Protein AF-A0A382I2D1-F1 (afdb_monomer_lite)

pLDDT: mean 70.62, std 14.04, range [32.88, 88.25]

Foldseek 3Di:
DLLLQAPQKAFPADADDDDADAEDPVLADVCLVVVCVVVCLVGTPVRPDDDDRVVSSVVLRVSRNNHHVVVSVQVNCSNNSNNPDVPDDPVVCCVVPVPRYDPDDDDDDDDDDDDDD

InterPro domains:
  IPR045491 Protein of unknown function DUF6433 [PF20025] (2-84)

Structure (mmCIF, N/CA/C/O backbone):
data_AF-A0A382I2D1-F1
#
_entry.id   AF-A0A382I2D1-F1
#
loop_
_atom_site.group_PDB
_atom_site.id
_atom_site.type_symbol
_atom_site.label_atom_id
_atom_site.label_alt_id
_atom_site.label_comp_id
_atom_site.label_asym_id
_atom_site.label_entity_id
_atom_site.label_seq_id
_atom_site.pdbx_PDB_ins_code
_atom_site.Cartn_x
_atom_site.Cartn_y
_atom_site.Cartn_z
_atom_site.occupancy
_atom_site.B_iso_or_equiv
_atom_site.auth_seq_id
_atom_site.auth_comp_id
_atom_site.auth_asym_id
_atom_site.auth_atom_id
_atom_site.pdbx_PDB_model_num
ATOM 1 N N . MET A 1 1 ? 0.197 4.266 8.891 1.00 53.88 1 MET A N 1
ATOM 2 C CA . MET A 1 1 ? -0.529 3.810 10.101 1.00 53.88 1 MET A CA 1
ATOM 3 C C . MET A 1 1 ? -2.036 3.792 9.884 1.00 53.88 1 MET A C 1
ATOM 5 O O . MET A 1 1 ? -2.626 2.744 10.092 1.00 53.88 1 MET A O 1
ATOM 9 N N . GLN A 1 2 ? -2.646 4.879 9.399 1.00 60.62 2 GLN A N 1
ATOM 10 C CA . GLN A 1 2 ? -4.093 4.932 9.136 1.00 60.62 2 GLN A CA 1
ATOM 11 C C . GLN A 1 2 ? -4.578 3.813 8.191 1.00 60.62 2 GLN A C 1
ATOM 13 O O . GLN A 1 2 ? -5.495 3.088 8.541 1.00 60.62 2 GLN A O 1
ATOM 18 N N . LEU A 1 3 ? -3.878 3.558 7.078 1.00 63.88 3 LEU A N 1
ATOM 19 C CA . LEU A 1 3 ? -4.240 2.502 6.111 1.00 63.88 3 LEU A CA 1
ATOM 20 C C . LEU A 1 3 ? -4.199 1.060 6.645 1.00 63.88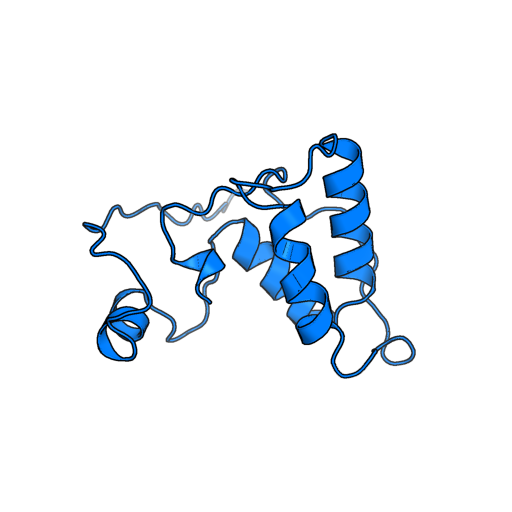 3 LEU A C 1
ATOM 22 O O . LEU A 1 3 ? -4.702 0.153 5.993 1.00 63.88 3 LEU A O 1
ATOM 26 N N . ASN A 1 4 ? -3.570 0.833 7.798 1.00 62.50 4 ASN A N 1
ATOM 27 C CA . ASN A 1 4 ? -3.486 -0.495 8.396 1.00 62.50 4 ASN A CA 1
ATOM 28 C C . ASN A 1 4 ? -4.650 -0.756 9.365 1.00 62.50 4 ASN A C 1
ATOM 30 O O . ASN A 1 4 ? -5.252 -1.822 9.320 1.00 62.50 4 ASN A O 1
ATOM 34 N N . PHE A 1 5 ? -4.983 0.235 10.199 1.00 58.47 5 PHE A N 1
ATOM 35 C CA . PHE A 1 5 ? -5.977 0.106 11.271 1.00 58.47 5 PHE A CA 1
ATOM 36 C C . PHE A 1 5 ? -7.370 0.631 10.911 1.00 58.47 5 PHE A C 1
ATOM 38 O O . PHE A 1 5 ? -8.307 0.431 11.680 1.00 58.47 5 PHE A O 1
ATOM 45 N N . HIS A 1 6 ? -7.524 1.324 9.782 1.00 64.56 6 HIS A N 1
ATOM 46 C CA . HIS A 1 6 ? -8.816 1.859 9.381 1.00 64.56 6 HIS A CA 1
ATOM 47 C C . HIS A 1 6 ? -9.680 0.753 8.742 1.00 64.56 6 HIS A C 1
ATOM 49 O O . HIS A 1 6 ? -9.293 0.212 7.704 1.00 64.56 6 HIS A O 1
ATOM 55 N N . PRO A 1 7 ? -10.852 0.417 9.316 1.00 64.12 7 PRO A N 1
ATOM 56 C CA . PRO A 1 7 ? -11.666 -0.732 8.897 1.00 64.12 7 PRO A CA 1
ATOM 57 C C . PRO A 1 7 ? -12.283 -0.574 7.501 1.00 64.12 7 PRO A C 1
ATOM 59 O O . PRO A 1 7 ? -12.671 -1.557 6.877 1.00 64.12 7 PRO A O 1
ATOM 62 N N . GLU A 1 8 ? -12.377 0.658 7.001 1.00 65.62 8 GLU A N 1
ATOM 63 C CA . GLU A 1 8 ? -12.914 0.936 5.663 1.00 65.62 8 GLU A CA 1
ATOM 64 C C . GLU A 1 8 ? -11.881 0.745 4.542 1.00 65.62 8 GLU A C 1
ATOM 66 O O . GLU A 1 8 ? -12.251 0.733 3.371 1.00 65.62 8 GLU A O 1
ATOM 71 N N . VAL A 1 9 ? -10.594 0.577 4.872 1.00 70.69 9 VAL A N 1
ATOM 72 C CA . VAL A 1 9 ? -9.541 0.422 3.863 1.00 70.69 9 VAL A CA 1
ATOM 73 C C . VAL A 1 9 ? -9.553 -1.007 3.344 1.00 70.69 9 VAL A C 1
ATOM 75 O O . VAL A 1 9 ? -9.116 -1.935 4.020 1.00 70.69 9 VAL A O 1
ATOM 78 N N . LYS A 1 10 ? -10.026 -1.178 2.109 1.00 76.38 10 LYS A N 1
ATOM 79 C CA . LYS A 1 10 ? -9.931 -2.452 1.393 1.00 76.38 10 LYS A CA 1
ATOM 80 C C . LYS A 1 10 ? -8.792 -2.387 0.395 1.00 76.38 10 LYS A C 1
ATOM 82 O O . LYS A 1 10 ? -8.770 -1.524 -0.482 1.00 76.38 10 LYS A O 1
ATOM 87 N N . TRP A 1 11 ? -7.856 -3.317 0.514 1.00 80.94 11 TRP A N 1
ATOM 88 C CA . TRP A 1 11 ? -6.791 -3.484 -0.462 1.00 80.94 11 TRP A CA 1
ATOM 89 C C . TRP A 1 11 ? -7.314 -4.256 -1.671 1.00 80.94 11 TRP A C 1
ATOM 91 O O . TRP A 1 11 ? -7.942 -5.302 -1.539 1.00 80.94 11 TRP A O 1
ATOM 101 N N . LEU A 1 12 ? -7.049 -3.725 -2.861 1.00 83.06 12 LEU A N 1
ATOM 102 C CA . LEU A 1 12 ? -7.428 -4.324 -4.142 1.00 83.06 12 LEU A CA 1
ATOM 103 C C . LEU A 1 12 ? -6.347 -5.277 -4.678 1.00 83.06 12 LEU A C 1
ATOM 105 O O . LEU A 1 12 ? -6.510 -5.863 -5.741 1.00 83.06 12 LEU A O 1
ATOM 109 N N . LEU A 1 13 ? -5.235 -5.420 -3.956 1.00 84.56 13 LEU A N 1
ATOM 110 C CA . LEU A 1 13 ? -4.138 -6.321 -4.293 1.00 84.56 13 LEU A CA 1
ATOM 111 C C . LEU A 1 13 ? -4.399 -7.732 -3.745 1.00 84.56 13 LEU A C 1
ATOM 113 O O . LEU A 1 13 ? -5.006 -7.866 -2.681 1.00 84.56 13 LEU A O 1
ATOM 117 N N . PRO A 1 14 ? -3.900 -8.787 -4.413 1.00 82.81 14 PRO A N 1
ATOM 118 C CA . PRO A 1 14 ? -3.988 -10.140 -3.882 1.00 82.81 14 PRO A CA 1
ATOM 119 C C . PRO A 1 14 ? -3.198 -10.280 -2.562 1.00 82.81 14 PRO A C 1
ATOM 121 O O . PRO A 1 14 ? -2.154 -9.627 -2.389 1.00 82.81 14 PRO A O 1
ATOM 124 N N . PRO A 1 15 ? -3.665 -11.137 -1.634 1.00 77.56 15 PRO A N 1
ATOM 125 C CA . PRO A 1 15 ? -2.952 -11.422 -0.392 1.00 77.56 15 PRO A CA 1
ATOM 126 C C . PRO A 1 15 ? -1.636 -12.170 -0.660 1.00 77.56 15 PRO A C 1
ATOM 128 O O . PRO A 1 15 ? -1.524 -12.920 -1.631 1.00 77.56 15 PRO A O 1
ATOM 131 N N . GLY A 1 16 ? -0.645 -11.989 0.221 1.00 79.62 16 GLY A N 1
ATOM 132 C CA . GLY A 1 16 ? 0.632 -12.717 0.184 1.00 79.62 16 GLY A CA 1
ATOM 133 C C . GLY A 1 16 ? 1.791 -11.961 -0.471 1.00 79.62 16 GLY A C 1
ATOM 134 O O . GLY A 1 16 ? 1.622 -10.896 -1.054 1.00 79.62 16 GLY A O 1
ATOM 135 N N . THR A 1 17 ? 3.010 -12.482 -0.365 1.00 78.62 17 THR A N 1
ATOM 136 C CA . THR A 1 17 ? 4.208 -11.758 -0.819 1.00 78.62 17 THR A CA 1
ATOM 137 C C . THR A 1 17 ? 4.385 -11.874 -2.336 1.00 78.62 17 THR A C 1
ATOM 139 O O . THR A 1 17 ? 4.625 -12.981 -2.823 1.00 78.62 17 THR A O 1
ATOM 142 N N . PRO A 1 18 ? 4.294 -10.775 -3.107 1.00 83.12 18 PRO A N 1
ATOM 143 C CA . PRO A 1 18 ? 4.590 -10.830 -4.534 1.00 83.12 18 PRO A CA 1
ATOM 144 C C . PRO A 1 18 ? 6.088 -11.108 -4.756 1.00 83.12 18 PRO A C 1
ATOM 146 O O . PRO A 1 18 ? 6.905 -10.744 -3.908 1.00 83.12 18 PRO A O 1
ATOM 149 N N . PRO A 1 19 ? 6.484 -11.716 -5.886 1.00 84.19 19 PRO A N 1
ATOM 150 C CA . PRO A 1 19 ? 7.895 -11.855 -6.226 1.00 84.19 19 PRO A CA 1
ATOM 151 C C . PRO A 1 19 ? 8.472 -10.472 -6.568 1.00 84.19 19 PRO A C 1
ATOM 153 O O . PRO A 1 19 ? 8.096 -9.881 -7.577 1.00 84.19 19 PRO A O 1
ATOM 156 N N . TYR A 1 20 ? 9.362 -9.949 -5.722 1.00 84.75 20 TYR A N 1
ATOM 157 C CA . TYR A 1 20 ? 10.054 -8.673 -5.935 1.00 84.75 20 TYR A CA 1
ATOM 158 C C . TYR A 1 20 ? 11.555 -8.818 -5.673 1.00 84.75 20 TYR A C 1
ATOM 160 O O . TYR A 1 20 ? 11.977 -9.666 -4.883 1.00 84.75 20 TYR A O 1
ATOM 168 N N . THR A 1 21 ? 12.356 -7.975 -6.321 1.00 84.25 21 THR A N 1
ATOM 169 C CA . THR A 1 21 ? 13.797 -7.886 -6.070 1.00 84.25 21 THR A CA 1
ATOM 170 C C . THR A 1 21 ? 14.064 -6.806 -5.016 1.00 84.25 21 THR A C 1
ATOM 172 O O . THR A 1 21 ? 13.819 -5.632 -5.286 1.00 84.25 21 THR A O 1
ATOM 175 N N . PRO A 1 22 ? 14.539 -7.141 -3.804 1.00 81.44 22 PRO A N 1
ATOM 176 C CA . PRO A 1 22 ? 14.820 -6.124 -2.792 1.00 81.44 22 PRO A CA 1
ATOM 177 C C . PRO A 1 22 ? 15.936 -5.172 -3.251 1.00 81.44 22 PRO A C 1
ATOM 179 O O . PRO A 1 22 ? 16.931 -5.614 -3.831 1.00 81.44 22 PRO A O 1
ATOM 182 N N . SER A 1 23 ? 15.784 -3.873 -2.971 1.00 74.62 23 SER A N 1
ATOM 183 C CA . SER A 1 23 ? 16.786 -2.858 -3.318 1.00 74.62 23 SER A CA 1
ATOM 184 C C . SER A 1 23 ? 18.109 -3.100 -2.580 1.00 74.62 23 SER A C 1
ATOM 186 O O . SER A 1 23 ? 18.123 -3.474 -1.406 1.00 74.62 23 SER A O 1
ATOM 188 N N . THR A 1 24 ? 19.233 -2.864 -3.261 1.00 72.62 24 THR A N 1
ATOM 189 C CA . THR A 1 24 ? 20.585 -2.914 -2.673 1.00 72.62 24 THR A CA 1
ATOM 190 C C . THR A 1 24 ? 21.009 -1.523 -2.192 1.00 72.62 24 THR A C 1
ATOM 192 O O . THR A 1 24 ? 20.500 -0.521 -2.684 1.00 72.62 24 THR A O 1
ATOM 195 N N . GLU A 1 25 ? 21.961 -1.440 -1.255 1.00 60.75 25 GLU A N 1
ATOM 196 C CA . GLU A 1 25 ? 22.422 -0.194 -0.606 1.00 60.75 25 GLU A CA 1
ATOM 197 C C . GLU A 1 25 ? 22.832 0.947 -1.563 1.00 60.75 25 GLU A C 1
ATOM 199 O O . GLU A 1 25 ? 22.833 2.109 -1.165 1.00 60.75 25 GLU A O 1
ATOM 204 N N . GLY A 1 26 ? 23.130 0.648 -2.833 1.00 60.72 26 GLY A N 1
ATOM 205 C CA . GLY A 1 26 ? 23.423 1.647 -3.870 1.00 60.72 26 GLY A CA 1
ATOM 206 C C . GLY A 1 26 ? 22.202 2.245 -4.585 1.00 60.72 26 GLY A C 1
ATOM 207 O O . GLY A 1 26 ? 22.320 3.321 -5.165 1.00 60.72 26 GLY A O 1
ATOM 208 N N . ASP A 1 27 ? 21.043 1.585 -4.520 1.00 59.31 27 ASP A N 1
ATOM 209 C CA . ASP A 1 27 ? 19.790 1.999 -5.175 1.00 59.31 27 ASP A CA 1
ATOM 210 C C . ASP A 1 27 ? 18.815 2.681 -4.196 1.00 59.31 27 ASP A C 1
ATOM 212 O O . ASP A 1 27 ? 17.733 3.139 -4.578 1.00 59.31 27 ASP A O 1
ATOM 216 N N . MET A 1 28 ? 19.199 2.760 -2.916 1.00 57.75 28 MET A N 1
ATOM 217 C CA . MET A 1 28 ? 18.402 3.354 -1.847 1.00 57.75 28 MET A CA 1
ATOM 218 C C . MET A 1 28 ? 18.200 4.845 -2.104 1.00 57.75 28 MET A C 1
ATOM 220 O O . MET A 1 28 ? 19.105 5.670 -1.956 1.00 57.75 28 MET A O 1
ATOM 224 N N . THR A 1 29 ? 16.976 5.216 -2.466 1.00 59.81 29 THR A N 1
ATOM 225 C CA . THR A 1 29 ? 16.606 6.625 -2.557 1.00 59.81 29 THR A CA 1
ATOM 226 C C . THR A 1 29 ? 16.099 7.064 -1.189 1.00 59.81 29 THR A C 1
ATOM 228 O O . THR A 1 29 ? 14.952 6.799 -0.830 1.00 59.81 29 THR A O 1
ATOM 231 N N . SER A 1 30 ? 16.953 7.735 -0.413 1.00 55.56 30 SER A N 1
ATOM 232 C CA . SER A 1 30 ? 16.547 8.398 0.832 1.00 55.56 30 SER A CA 1
ATOM 233 C C . SER A 1 30 ? 15.282 9.238 0.575 1.00 55.56 30 SER A C 1
ATOM 235 O O . SER A 1 30 ? 15.276 10.087 -0.317 1.00 55.56 30 SER A O 1
ATOM 237 N N . ASN A 1 31 ? 14.204 8.958 1.318 1.00 60.47 31 ASN A N 1
ATOM 238 C CA . ASN A 1 31 ? 12.836 9.501 1.190 1.00 60.47 31 ASN A CA 1
ATOM 239 C C . ASN A 1 31 ? 11.884 8.831 0.179 1.00 60.47 31 ASN A C 1
ATOM 241 O O . ASN A 1 31 ? 10.784 9.354 -0.019 1.00 60.47 31 ASN A O 1
ATOM 245 N N . SER A 1 32 ? 12.226 7.678 -0.409 1.00 65.75 32 SER A N 1
ATOM 246 C CA . SER A 1 32 ? 11.342 6.939 -1.332 1.00 65.75 32 SER A CA 1
ATOM 247 C C . SER A 1 32 ? 9.940 6.730 -0.736 1.00 65.75 32 SER A C 1
ATOM 249 O O . SER A 1 32 ? 8.943 7.148 -1.326 1.00 65.75 32 SER A O 1
ATOM 251 N N . LEU A 1 33 ? 9.853 6.247 0.511 1.00 71.31 33 LEU A N 1
ATOM 252 C CA . LEU A 1 33 ? 8.573 5.953 1.158 1.00 71.31 33 LEU A CA 1
ATOM 253 C C . LEU A 1 33 ? 7.619 7.157 1.201 1.00 71.31 33 LEU A C 1
ATOM 255 O O . LEU A 1 33 ? 6.447 7.011 0.871 1.00 71.31 33 LEU A O 1
ATOM 259 N N . HIS A 1 34 ? 8.102 8.361 1.527 1.00 73.19 34 HIS A N 1
ATOM 260 C CA . HIS A 1 34 ? 7.253 9.557 1.624 1.00 73.19 34 HIS A CA 1
ATOM 261 C C . HIS A 1 34 ? 6.554 9.903 0.298 1.00 73.19 34 HIS A C 1
ATOM 263 O O . HIS A 1 34 ? 5.389 10.307 0.291 1.00 73.19 34 HIS A O 1
ATOM 269 N N . TYR A 1 35 ? 7.246 9.725 -0.830 1.00 73.81 35 TYR A N 1
ATOM 270 C CA . TYR A 1 35 ? 6.668 9.953 -2.156 1.00 73.81 35 TYR A CA 1
ATOM 271 C C . TYR A 1 35 ? 5.718 8.836 -2.571 1.00 73.81 35 TYR A C 1
ATOM 273 O O . TYR A 1 35 ? 4.719 9.084 -3.249 1.00 73.81 35 TYR A O 1
ATOM 281 N N . GLU A 1 36 ? 6.016 7.616 -2.144 1.00 75.69 36 GLU A N 1
ATOM 282 C CA . GLU A 1 36 ? 5.253 6.434 -2.500 1.00 75.69 36 GLU A CA 1
ATOM 283 C C . GLU A 1 36 ? 3.954 6.285 -1.695 1.00 75.69 36 GLU A C 1
ATOM 285 O O . GLU A 1 36 ? 2.991 5.725 -2.218 1.00 75.69 36 GLU A O 1
ATOM 290 N N . VAL A 1 37 ? 3.846 6.882 -0.496 1.00 75.00 37 VAL A N 1
ATOM 291 C CA . VAL A 1 37 ? 2.580 6.922 0.270 1.00 75.00 37 VAL A CA 1
ATOM 292 C C . VAL A 1 37 ? 1.438 7.525 -0.556 1.00 75.00 37 VAL A C 1
ATOM 294 O O . VAL A 1 37 ? 0.320 7.024 -0.506 1.00 75.00 37 VAL A O 1
ATOM 297 N N . LYS A 1 38 ? 1.707 8.545 -1.383 1.00 76.56 38 LYS A N 1
ATOM 298 C CA . LYS A 1 38 ? 0.689 9.153 -2.266 1.00 76.56 38 LYS A CA 1
ATOM 299 C C . LYS A 1 38 ? 0.197 8.210 -3.362 1.00 76.56 38 LYS A C 1
ATOM 301 O O . LYS A 1 38 ? -0.836 8.459 -3.968 1.00 76.56 38 LYS A O 1
ATOM 306 N N . LYS A 1 39 ? 0.956 7.155 -3.663 1.00 77.81 39 LYS A N 1
ATOM 307 C CA . LYS A 1 39 ? 0.578 6.138 -4.646 1.00 77.81 39 LYS A CA 1
ATOM 308 C C . LYS A 1 39 ? -0.200 4.985 -4.010 1.00 77.81 39 LYS A C 1
ATOM 310 O O . LYS A 1 39 ? -0.629 4.088 -4.728 1.00 77.81 39 LYS A O 1
ATOM 315 N N . LEU A 1 40 ? -0.416 4.994 -2.695 1.00 79.62 40 LEU A N 1
ATOM 316 C CA . LEU A 1 40 ? -1.225 3.963 -2.047 1.00 79.62 40 LEU A CA 1
ATOM 317 C C . LEU A 1 40 ? -2.697 4.028 -2.474 1.00 79.62 40 LEU A C 1
ATOM 319 O O . LEU A 1 40 ? -3.324 2.979 -2.590 1.00 79.62 40 LEU A O 1
ATOM 323 N N . ASP A 1 41 ? -3.185 5.207 -2.869 1.00 81.62 41 ASP A N 1
ATOM 324 C CA . ASP A 1 41 ? -4.539 5.417 -3.405 1.00 81.62 41 ASP A CA 1
ATOM 325 C C . ASP A 1 41 ? -4.823 4.604 -4.688 1.00 81.62 41 ASP A C 1
ATOM 327 O O . ASP A 1 41 ? -5.978 4.358 -5.041 1.00 81.62 41 ASP A O 1
ATOM 331 N N . TYR A 1 42 ? -3.787 4.139 -5.402 1.00 81.94 42 TYR A N 1
ATOM 332 C CA . TYR A 1 42 ? -3.943 3.231 -6.548 1.00 81.94 42 TYR A CA 1
ATOM 333 C C . TYR A 1 42 ? -4.288 1.790 -6.130 1.00 81.94 42 TYR A C 1
ATOM 335 O O . TYR A 1 42 ? -4.768 1.002 -6.952 1.00 81.94 42 TYR A O 1
ATOM 343 N N . TYR A 1 43 ? -4.030 1.421 -4.874 1.00 84.31 43 TYR A N 1
ATOM 344 C CA . TYR A 1 43 ? -4.148 0.052 -4.364 1.00 84.31 43 TYR A CA 1
ATOM 345 C C . TYR A 1 43 ? -5.288 -0.129 -3.356 1.00 84.31 43 TYR A C 1
ATOM 347 O O . TYR A 1 43 ? -5.625 -1.270 -3.044 1.00 84.31 43 TYR A O 1
ATOM 355 N N . THR A 1 44 ? -5.890 0.957 -2.872 1.00 82.06 44 THR A N 1
ATOM 356 C CA . THR A 1 44 ? -6.966 0.947 -1.870 1.00 82.06 44 THR A CA 1
ATOM 357 C C . THR A 1 44 ? -8.312 1.364 -2.468 1.00 82.06 44 THR A C 1
ATOM 359 O O . THR A 1 44 ? -8.355 2.156 -3.406 1.00 82.06 44 THR A O 1
ATOM 362 N N . ASP A 1 45 ? -9.413 0.835 -1.936 1.00 79.19 45 ASP A N 1
ATOM 363 C CA . ASP A 1 45 ? -10.796 1.219 -2.263 1.00 79.19 45 ASP A CA 1
ATOM 364 C C . ASP A 1 45 ? -11.313 2.265 -1.249 1.00 79.19 45 ASP A C 1
ATOM 366 O O . ASP A 1 45 ? -11.143 2.040 -0.047 1.00 79.19 45 ASP A O 1
ATOM 370 N N . PRO A 1 46 ? -11.933 3.388 -1.674 1.00 72.00 46 PRO A N 1
ATOM 371 C CA . PRO A 1 46 ? -12.183 3.816 -3.052 1.00 72.00 46 PRO A CA 1
ATOM 372 C C . PRO A 1 46 ? -10.927 4.324 -3.757 1.00 72.00 46 PRO A C 1
ATOM 374 O O . PRO A 1 46 ? -10.284 5.272 -3.308 1.00 72.00 46 PRO A O 1
ATOM 377 N N . SER A 1 47 ? -10.615 3.733 -4.913 1.00 76.19 47 SER A N 1
ATOM 378 C CA . SER A 1 47 ? -9.541 4.242 -5.766 1.00 76.19 47 SER A CA 1
ATOM 379 C C . SER A 1 47 ? -10.110 5.261 -6.753 1.00 76.19 47 SER A C 1
ATOM 381 O O . SER A 1 47 ? -11.036 4.926 -7.495 1.00 76.19 47 SER A O 1
ATOM 383 N N . PRO A 1 48 ? -9.546 6.478 -6.851 1.00 78.31 48 PRO A N 1
ATOM 384 C CA . PRO A 1 48 ? -9.935 7.442 -7.882 1.00 78.31 48 PRO A CA 1
ATOM 385 C C . PRO A 1 48 ? -9.493 7.010 -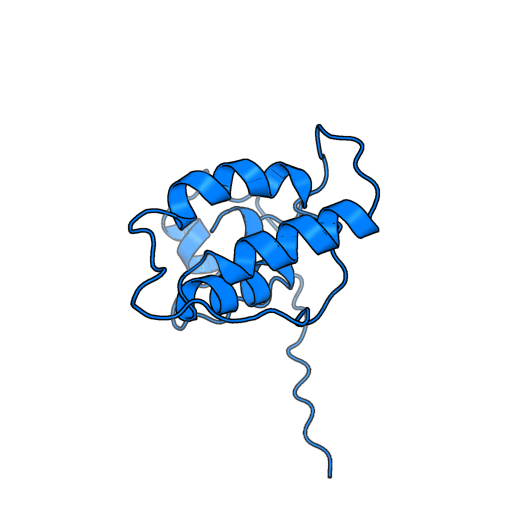9.292 1.00 78.31 48 PRO A C 1
ATOM 387 O O . PRO A 1 48 ? -9.825 7.673 -10.275 1.00 78.31 48 PRO A O 1
ATOM 390 N N . HIS A 1 49 ? -8.733 5.915 -9.406 1.00 79.25 49 HIS A N 1
ATOM 391 C CA . HIS A 1 49 ? -8.153 5.433 -10.649 1.00 79.25 49 HIS A CA 1
ATOM 392 C C . HIS A 1 49 ? -8.744 4.085 -11.070 1.00 79.25 49 HIS A C 1
ATOM 394 O O . HIS A 1 49 ? -8.649 3.085 -10.355 1.00 79.25 49 HIS A O 1
ATOM 400 N N . ASP A 1 50 ? -9.272 4.036 -12.292 1.00 81.75 50 ASP A N 1
ATOM 401 C CA . ASP A 1 50 ? -9.713 2.794 -12.926 1.00 81.75 50 ASP A CA 1
ATOM 402 C C . ASP A 1 50 ? -8.514 2.072 -13.562 1.00 81.75 50 ASP A C 1
ATOM 404 O O . ASP A 1 50 ? -8.189 2.239 -14.741 1.00 81.75 50 ASP A O 1
ATOM 408 N N . LEU A 1 51 ? -7.765 1.339 -12.731 1.00 83.69 51 LEU A N 1
ATOM 409 C CA . LEU A 1 51 ? -6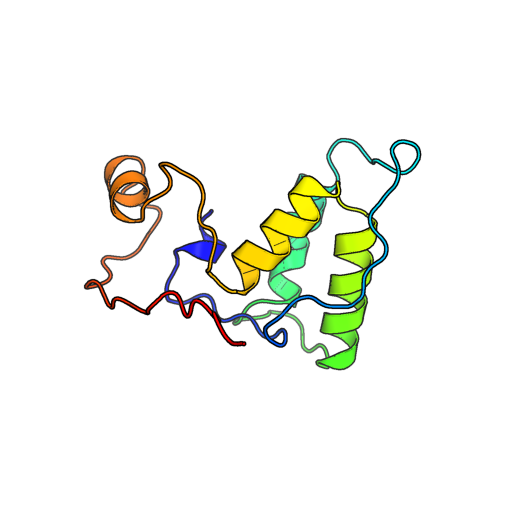.636 0.517 -13.167 1.00 83.69 51 LEU A CA 1
ATOM 410 C C . LEU A 1 51 ? -6.989 -0.975 -13.124 1.00 83.69 51 LEU A C 1
ATOM 412 O O . LEU A 1 51 ? -7.506 -1.444 -12.101 1.00 83.69 51 LEU A O 1
ATOM 416 N N . PRO A 1 52 ? -6.622 -1.753 -14.163 1.00 86.38 52 PRO A N 1
ATOM 417 C CA . PRO A 1 52 ? -6.773 -3.202 -14.137 1.00 86.38 52 PRO A CA 1
ATOM 418 C C . PRO A 1 52 ? -5.838 -3.831 -13.093 1.00 86.38 52 PRO A C 1
ATOM 420 O O . PRO A 1 52 ? -4.728 -3.342 -12.868 1.00 86.38 52 PRO A O 1
ATOM 423 N N . MET A 1 53 ? -6.264 -4.949 -12.498 1.00 84.50 53 MET A N 1
ATOM 424 C CA . MET A 1 53 ? -5.548 -5.630 -11.403 1.00 84.50 53 MET A CA 1
ATOM 425 C C . MET A 1 53 ? -4.087 -5.940 -11.728 1.00 84.50 53 MET A C 1
ATOM 427 O O . MET A 1 53 ? -3.197 -5.551 -10.977 1.00 84.50 53 MET A O 1
ATOM 431 N N . LEU A 1 54 ? -3.820 -6.499 -12.910 1.00 86.12 54 LEU A N 1
ATOM 432 C CA . LEU A 1 54 ? -2.460 -6.816 -13.359 1.00 86.12 54 LEU A CA 1
ATOM 433 C C . LEU A 1 54 ? -1.522 -5.595 -13.337 1.00 86.12 54 LEU A C 1
ATOM 435 O O . LEU A 1 54 ? -0.334 -5.701 -13.029 1.00 86.12 54 LEU A O 1
ATOM 439 N N . ARG A 1 55 ? -2.058 -4.408 -13.652 1.00 87.00 55 ARG A N 1
ATOM 440 C CA . ARG A 1 55 ? -1.284 -3.164 -13.641 1.00 87.00 55 ARG A CA 1
ATOM 441 C C . ARG A 1 55 ? -1.020 -2.685 -12.219 1.00 87.00 55 ARG A C 1
ATOM 443 O O . ARG A 1 55 ? 0.080 -2.208 -11.959 1.00 87.00 55 ARG A O 1
ATOM 450 N N . ARG A 1 56 ? -1.983 -2.842 -11.308 1.00 88.06 56 ARG A N 1
ATOM 451 C CA . ARG A 1 56 ? -1.798 -2.548 -9.878 1.00 88.06 56 ARG A CA 1
ATOM 452 C C . ARG A 1 56 ? -0.715 -3.437 -9.280 1.00 88.06 56 ARG A C 1
ATOM 454 O O . ARG A 1 56 ? 0.198 -2.920 -8.653 1.00 88.06 56 ARG A O 1
ATOM 461 N N . GLU A 1 57 ? -0.763 -4.738 -9.552 1.00 87.44 57 GLU A N 1
ATOM 462 C CA . GLU A 1 57 ? 0.257 -5.691 -9.103 1.00 87.44 57 GLU A CA 1
ATOM 463 C C . GLU A 1 57 ? 1.646 -5.321 -9.632 1.00 87.44 57 GLU A C 1
ATOM 465 O O . GLU A 1 57 ? 2.589 -5.205 -8.855 1.00 87.44 57 GLU A O 1
ATOM 470 N N . SER A 1 58 ? 1.761 -5.033 -10.933 1.00 88.06 58 SER A N 1
ATOM 471 C CA . SER A 1 58 ? 3.035 -4.623 -11.544 1.00 88.06 58 SER A CA 1
ATOM 472 C C . SER A 1 58 ? 3.584 -3.325 -10.935 1.00 88.06 58 SER A C 1
ATOM 474 O O . SER A 1 58 ? 4.781 -3.208 -10.675 1.00 88.06 58 SER A O 1
ATOM 476 N N . MET A 1 59 ? 2.715 -2.340 -10.683 1.00 86.88 59 MET A N 1
ATOM 477 C CA . MET A 1 59 ? 3.100 -1.083 -10.034 1.00 86.88 59 MET A CA 1
ATOM 478 C C . MET A 1 59 ? 3.514 -1.292 -8.574 1.00 86.88 59 MET A C 1
ATOM 480 O O . MET A 1 59 ? 4.449 -0.637 -8.115 1.00 86.88 59 MET A O 1
ATOM 484 N N . TYR A 1 60 ? 2.849 -2.208 -7.867 1.00 87.62 60 TYR A N 1
ATOM 485 C CA . TYR A 1 60 ? 3.166 -2.554 -6.488 1.00 87.62 60 TYR A CA 1
ATOM 486 C C . TYR A 1 60 ? 4.509 -3.285 -6.384 1.00 87.62 60 TYR A C 1
ATOM 488 O O . TYR A 1 60 ? 5.314 -2.947 -5.524 1.00 87.62 60 TYR A O 1
ATOM 496 N N . VAL A 1 61 ? 4.815 -4.207 -7.302 1.00 88.25 61 VAL A N 1
ATOM 497 C CA . VAL A 1 61 ? 6.140 -4.847 -7.373 1.00 88.25 61 VAL A CA 1
ATOM 498 C C . VAL A 1 61 ? 7.227 -3.796 -7.588 1.00 88.25 61 VAL A C 1
ATOM 500 O O . VAL A 1 61 ? 8.125 -3.682 -6.762 1.00 88.25 61 VAL A O 1
ATOM 503 N N . GLY A 1 62 ? 7.099 -2.940 -8.606 1.00 86.06 62 GLY A N 1
ATOM 504 C CA . GLY A 1 62 ? 8.091 -1.886 -8.857 1.00 86.06 62 GLY A CA 1
ATOM 505 C C . GLY A 1 62 ? 8.177 -0.828 -7.747 1.00 86.06 62 GLY A C 1
ATOM 506 O O . GLY A 1 62 ? 9.132 -0.057 -7.685 1.00 86.06 62 GLY A O 1
ATOM 507 N N . LEU A 1 63 ? 7.172 -0.740 -6.875 1.00 85.75 63 LEU A N 1
ATOM 508 C CA . LEU A 1 63 ? 7.243 0.034 -5.641 1.00 85.75 63 LEU A CA 1
ATOM 509 C C . LEU A 1 63 ? 8.127 -0.670 -4.600 1.00 85.75 63 LEU A C 1
ATOM 511 O O . LEU A 1 63 ? 9.035 -0.040 -4.069 1.00 85.75 63 LEU A O 1
ATOM 515 N N . LEU A 1 64 ? 7.913 -1.965 -4.356 1.00 85.19 64 LEU A N 1
ATOM 516 C CA . LEU A 1 64 ? 8.724 -2.752 -3.421 1.00 85.19 64 LEU A CA 1
ATOM 517 C C . LEU A 1 64 ? 10.206 -2.799 -3.817 1.00 85.19 64 LEU A C 1
ATOM 519 O O . LEU A 1 64 ? 11.064 -2.753 -2.946 1.00 85.19 64 LEU A O 1
ATOM 523 N N . GLU A 1 65 ? 10.507 -2.830 -5.116 1.00 85.00 65 GLU A N 1
ATOM 524 C CA . GLU A 1 65 ? 11.884 -2.841 -5.636 1.00 85.00 65 GLU A CA 1
ATOM 525 C C . GLU A 1 65 ? 12.619 -1.497 -5.503 1.00 85.00 65 GLU A C 1
ATOM 527 O O . GLU A 1 65 ? 13.825 -1.433 -5.738 1.00 85.00 65 GLU A O 1
ATOM 532 N N . ARG A 1 66 ? 11.913 -0.416 -5.144 1.00 81.00 66 ARG A N 1
ATOM 533 C CA . ARG A 1 66 ? 12.485 0.922 -4.885 1.00 81.00 66 ARG A CA 1
ATOM 534 C C . ARG A 1 66 ? 12.535 1.287 -3.406 1.00 81.00 66 ARG A C 1
ATOM 536 O O . ARG A 1 66 ? 13.073 2.340 -3.058 1.00 81.00 66 ARG A O 1
ATOM 543 N N . LEU A 1 67 ? 11.871 0.505 -2.564 1.00 81.12 67 LEU A N 1
ATOM 544 C CA . LEU A 1 67 ? 11.837 0.726 -1.129 1.00 81.12 67 LEU A CA 1
ATOM 545 C C . LEU A 1 67 ? 12.977 -0.031 -0.467 1.00 81.12 67 LEU A C 1
ATOM 547 O O . LEU A 1 67 ? 13.362 -1.116 -0.901 1.00 81.12 67 LEU A O 1
ATOM 55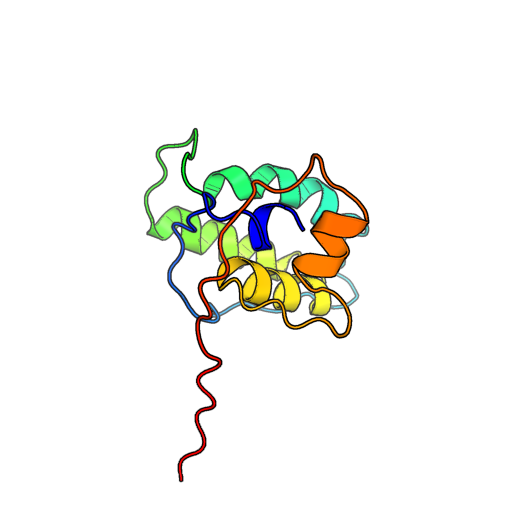1 N N . ASP A 1 68 ? 13.454 0.513 0.648 1.00 80.62 68 ASP A N 1
ATOM 552 C CA . ASP A 1 68 ? 14.366 -0.205 1.519 1.00 80.62 68 ASP A CA 1
ATOM 553 C C . ASP A 1 68 ? 13.794 -1.588 1.867 1.00 80.62 68 ASP A C 1
ATOM 555 O O . ASP A 1 68 ? 12.589 -1.708 2.115 1.00 80.62 68 ASP A O 1
ATOM 559 N N . PRO A 1 69 ? 14.621 -2.646 1.941 1.00 81.25 69 PRO A N 1
ATOM 560 C CA . PRO A 1 69 ? 14.137 -4.004 2.197 1.00 81.25 69 PRO A CA 1
ATOM 561 C C . PRO A 1 69 ? 13.252 -4.117 3.448 1.00 81.25 69 PRO A C 1
ATOM 563 O O . PRO A 1 69 ? 12.313 -4.915 3.486 1.00 81.25 69 PRO A O 1
ATOM 566 N N . GLN A 1 70 ? 13.533 -3.296 4.464 1.00 80.19 70 GLN A N 1
ATOM 567 C CA . GLN A 1 70 ? 12.749 -3.229 5.694 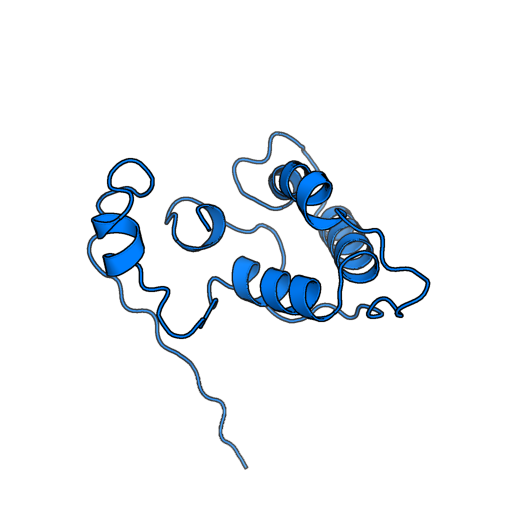1.00 80.19 70 GLN A CA 1
ATOM 568 C C . GLN A 1 70 ? 11.377 -2.566 5.478 1.00 80.19 70 GLN A C 1
ATOM 570 O O . GLN A 1 70 ? 10.368 -3.082 5.960 1.00 80.19 70 GLN A O 1
ATOM 575 N N . ASP A 1 71 ? 11.324 -1.480 4.704 1.00 79.25 71 ASP A N 1
ATOM 576 C CA . ASP A 1 71 ? 10.085 -0.773 4.365 1.00 79.25 71 ASP A CA 1
ATOM 577 C C . ASP A 1 71 ? 9.218 -1.590 3.400 1.00 79.25 71 ASP A C 1
ATOM 579 O O . ASP A 1 71 ? 7.997 -1.630 3.544 1.00 79.25 71 ASP A O 1
ATOM 583 N N . ALA A 1 72 ? 9.834 -2.305 2.454 1.00 83.00 72 ALA A N 1
ATOM 584 C CA . ALA A 1 72 ? 9.151 -3.229 1.553 1.00 83.00 72 ALA A CA 1
ATOM 585 C C . ALA A 1 72 ? 8.448 -4.352 2.334 1.00 83.00 72 ALA A C 1
ATOM 587 O O . ALA A 1 72 ? 7.273 -4.641 2.094 1.00 83.00 72 ALA A O 1
ATOM 588 N N . LYS A 1 73 ? 9.128 -4.939 3.330 1.00 82.19 73 LYS A N 1
ATOM 589 C CA . LYS A 1 73 ? 8.522 -5.936 4.222 1.00 82.19 73 LYS A CA 1
ATOM 590 C C . LYS A 1 73 ? 7.353 -5.344 5.010 1.00 82.19 73 LYS A C 1
ATOM 592 O O . LYS A 1 73 ? 6.279 -5.941 5.045 1.00 82.19 73 LYS A O 1
ATOM 597 N N . MET A 1 74 ? 7.537 -4.152 5.577 1.00 79.94 74 MET A N 1
ATOM 598 C CA . MET A 1 74 ? 6.479 -3.448 6.301 1.00 79.94 74 MET A CA 1
ATOM 599 C C . MET A 1 74 ? 5.266 -3.170 5.400 1.00 79.94 74 MET A C 1
ATOM 601 O O . MET A 1 74 ? 4.129 -3.343 5.823 1.00 79.94 74 MET A O 1
ATOM 605 N N . MET A 1 75 ? 5.483 -2.781 4.144 1.00 80.50 75 MET A N 1
ATOM 606 C CA . MET A 1 75 ? 4.430 -2.542 3.153 1.00 80.50 75 MET A CA 1
ATOM 607 C C . MET A 1 75 ? 3.609 -3.792 2.828 1.00 80.50 75 MET A C 1
ATOM 609 O O . MET A 1 75 ? 2.397 -3.684 2.627 1.00 80.50 75 MET A O 1
ATOM 613 N N . ILE A 1 76 ? 4.246 -4.965 2.797 1.00 83.75 76 ILE A N 1
ATOM 614 C CA . ILE A 1 76 ? 3.563 -6.253 2.624 1.00 83.75 76 ILE A CA 1
ATOM 615 C C . ILE A 1 76 ? 2.693 -6.558 3.852 1.00 83.75 76 ILE A C 1
ATOM 617 O O . ILE A 1 76 ? 1.522 -6.899 3.720 1.00 83.75 76 ILE A O 1
ATOM 621 N N . GLU A 1 77 ? 3.226 -6.356 5.057 1.00 80.50 77 GLU A N 1
ATOM 622 C CA . GLU A 1 77 ? 2.471 -6.557 6.300 1.00 80.50 77 GLU A CA 1
ATOM 623 C C . GLU A 1 77 ? 1.310 -5.558 6.442 1.00 80.50 77 GLU A C 1
ATOM 625 O O . GLU A 1 77 ? 0.240 -5.907 6.942 1.00 80.50 77 GLU A O 1
ATOM 630 N N . VAL A 1 78 ? 1.492 -4.318 5.973 1.00 79.12 78 VAL A N 1
ATOM 631 C CA . VAL A 1 78 ? 0.453 -3.281 5.984 1.00 79.12 78 VAL A CA 1
ATOM 632 C C . VAL A 1 78 ? -0.705 -3.648 5.064 1.00 79.12 78 VAL A C 1
ATOM 634 O O . VAL A 1 78 ? -1.850 -3.489 5.492 1.00 79.12 78 VAL A O 1
ATOM 637 N N . LYS A 1 79 ? -0.426 -4.139 3.845 1.00 78.06 79 LYS A N 1
ATOM 638 C CA . LYS A 1 79 ? -1.489 -4.525 2.903 1.00 78.06 79 LYS A CA 1
ATOM 639 C C . LYS A 1 79 ? -2.300 -5.723 3.384 1.00 78.06 79 LYS A C 1
ATOM 641 O O . LYS A 1 79 ? -3.510 -5.747 3.204 1.00 78.06 79 LYS A O 1
ATOM 646 N N . ASP A 1 80 ? -1.645 -6.666 4.057 1.00 76.25 80 ASP A N 1
ATOM 647 C CA . ASP A 1 80 ? -2.295 -7.849 4.614 1.00 76.25 80 ASP A CA 1
ATOM 648 C C . ASP A 1 80 ? -2.953 -7.528 5.970 1.00 76.25 80 ASP A C 1
ATOM 650 O O . ASP A 1 80 ? -3.464 -8.424 6.635 1.00 76.25 80 ASP A O 1
ATOM 654 N N . GLN A 1 81 ? -2.916 -6.258 6.402 1.00 71.06 81 GLN A N 1
ATOM 655 C CA . GLN A 1 81 ? -3.386 -5.765 7.700 1.00 71.06 81 GLN A CA 1
ATOM 656 C C . GLN A 1 81 ? -2.806 -6.530 8.907 1.00 71.06 81 GLN A C 1
ATOM 658 O O . GLN A 1 81 ? -3.341 -6.487 10.010 1.00 71.06 81 GLN A O 1
ATOM 663 N N . LYS A 1 82 ? -1.650 -7.176 8.722 1.00 70.12 82 LYS A N 1
ATOM 664 C CA . LYS A 1 82 ? -0.956 -8.031 9.699 1.00 70.12 82 LYS A CA 1
ATOM 665 C C . LYS A 1 82 ? 0.270 -7.350 10.304 1.00 70.12 82 LYS A C 1
ATOM 667 O O . LYS A 1 82 ? 1.230 -8.019 10.681 1.00 70.12 82 LYS A O 1
ATOM 672 N N . LEU A 1 83 ? 0.264 -6.019 10.397 1.00 68.75 83 LEU A N 1
ATOM 673 C CA . LEU A 1 83 ? 1.394 -5.258 10.927 1.00 68.75 83 LEU A CA 1
ATOM 674 C C . LEU A 1 83 ? 1.581 -5.546 12.426 1.00 68.75 83 LEU A C 1
ATOM 676 O O . LEU A 1 83 ? 1.039 -4.862 13.291 1.00 68.75 83 LEU A O 1
ATOM 680 N N . SER A 1 84 ? 2.376 -6.567 12.739 1.00 61.06 84 SER A N 1
ATOM 681 C CA . SER A 1 84 ? 2.679 -6.989 14.104 1.00 61.06 84 SER A CA 1
ATOM 682 C C . SER A 1 84 ? 3.954 -6.309 14.598 1.00 61.06 84 SER A C 1
ATOM 684 O O . SER A 1 84 ? 4.989 -6.946 14.809 1.00 61.06 84 SER A O 1
ATOM 686 N N . TYR A 1 85 ? 3.892 -4.995 14.807 1.00 64.12 85 TYR A N 1
ATOM 687 C CA . TYR A 1 85 ? 4.980 -4.275 15.464 1.00 64.12 85 TYR A CA 1
ATOM 688 C C . TYR A 1 85 ? 4.772 -4.287 16.982 1.00 64.12 85 TYR A C 1
ATOM 690 O O . TYR A 1 85 ? 3.705 -3.914 17.475 1.00 64.12 85 TYR A O 1
ATOM 698 N N . LYS A 1 86 ? 5.791 -4.698 17.749 1.00 55.44 86 LYS A N 1
ATOM 699 C CA . LYS A 1 86 ? 5.716 -4.726 19.220 1.00 55.44 86 LYS A CA 1
ATOM 700 C C . LYS A 1 86 ? 5.353 -3.334 19.752 1.00 55.44 86 LYS A C 1
ATOM 702 O O . LYS A 1 86 ? 6.146 -2.406 19.640 1.00 55.44 86 LYS A O 1
ATOM 707 N N . GLY A 1 87 ? 4.161 -3.214 20.339 1.00 59.12 87 GLY A N 1
ATOM 708 C CA . GLY A 1 87 ? 3.652 -1.979 20.941 1.00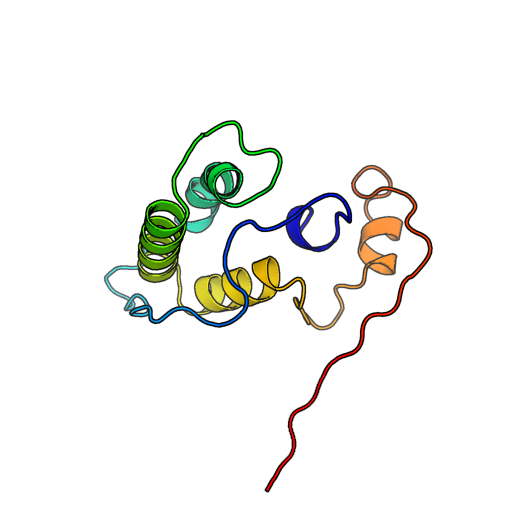 59.12 87 GLY A CA 1
ATOM 709 C C . GLY A 1 87 ? 2.665 -1.181 20.082 1.00 59.12 87 GLY A C 1
ATOM 710 O O . GLY A 1 87 ? 1.982 -0.328 20.632 1.00 59.12 87 GLY A O 1
ATOM 711 N N . LEU A 1 88 ? 2.506 -1.468 18.786 1.00 62.59 88 LEU A N 1
ATOM 712 C CA . LEU A 1 88 ? 1.488 -0.819 17.949 1.00 62.59 88 LEU A CA 1
ATOM 713 C C . LEU A 1 88 ? 0.182 -1.614 18.011 1.00 62.59 88 LEU A C 1
ATOM 715 O O . LEU A 1 88 ? -0.036 -2.549 17.249 1.00 62.59 88 LEU A O 1
ATOM 719 N N . THR A 1 89 ? -0.680 -1.247 18.959 1.00 66.62 89 THR A N 1
ATOM 720 C CA . THR A 1 89 ? -2.032 -1.808 19.093 1.00 66.62 89 THR A CA 1
ATOM 721 C C . THR A 1 89 ? -3.080 -0.762 18.748 1.00 66.62 89 THR A C 1
ATOM 723 O O . THR A 1 89 ? -2.866 0.430 18.967 1.00 66.62 89 THR A O 1
ATOM 726 N N . TYR A 1 90 ? -4.240 -1.215 18.270 1.00 65.19 90 TYR A N 1
ATOM 727 C CA . TYR A 1 90 ? -5.390 -0.351 17.996 1.00 65.19 90 TYR A CA 1
ATOM 728 C C . TYR A 1 90 ? -5.728 0.561 19.188 1.00 65.19 90 TYR A C 1
ATOM 730 O O . TYR A 1 90 ? -5.932 1.762 19.023 1.00 65.19 90 TYR A O 1
ATOM 738 N N . LYS A 1 91 ? -5.695 -0.005 20.404 1.00 68.50 91 LYS A N 1
ATOM 739 C CA . LYS A 1 91 ? -5.932 0.713 21.665 1.00 68.50 91 LYS A CA 1
ATOM 740 C C . LYS A 1 91 ? -4.937 1.856 21.861 1.00 68.50 91 LYS A C 1
ATOM 742 O O . LYS A 1 91 ? -5.364 2.979 22.082 1.00 68.50 91 LYS A O 1
ATOM 747 N N . LEU A 1 92 ? -3.639 1.606 21.662 1.00 70.62 92 LEU A N 1
ATOM 748 C CA . LEU A 1 92 ? -2.623 2.654 21.784 1.00 70.62 92 LEU A CA 1
ATOM 749 C C . LEU A 1 92 ? -2.817 3.777 20.754 1.00 70.62 92 LEU A C 1
ATOM 751 O O . LEU A 1 92 ? -2.669 4.950 21.093 1.00 70.62 92 LEU A O 1
ATOM 755 N N . VAL A 1 93 ? -3.146 3.439 19.502 1.00 67.56 93 VAL A N 1
ATOM 756 C CA . VAL A 1 93 ? -3.353 4.448 18.449 1.00 67.56 93 VAL A CA 1
ATOM 757 C C . VAL A 1 93 ? -4.594 5.292 18.744 1.00 67.56 93 VAL A C 1
ATOM 759 O O . VAL A 1 93 ? -4.522 6.512 18.631 1.00 67.56 93 VAL A O 1
ATOM 762 N N . LYS A 1 94 ? -5.691 4.673 19.198 1.00 68.25 94 LYS A N 1
ATOM 763 C CA . LYS A 1 94 ? -6.904 5.380 19.631 1.00 68.25 94 LYS A CA 1
ATOM 764 C C . LYS A 1 94 ? -6.646 6.280 20.845 1.00 68.25 94 LYS A C 1
ATOM 766 O O . LYS A 1 94 ? -7.061 7.434 20.835 1.00 68.25 94 LYS A O 1
ATOM 771 N N . ASP A 1 95 ? -5.925 5.781 21.848 1.00 71.88 95 ASP A N 1
ATOM 772 C CA . ASP A 1 95 ? -5.608 6.533 23.071 1.00 71.88 95 ASP A CA 1
ATOM 773 C C . ASP A 1 95 ? -4.700 7.739 22.788 1.00 71.88 95 ASP A C 1
ATOM 775 O O . ASP A 1 95 ? -4.839 8.789 23.414 1.00 71.88 95 ASP A O 1
ATOM 779 N N . THR A 1 96 ? -3.775 7.609 21.831 1.00 73.50 96 THR A N 1
ATOM 780 C CA . THR A 1 96 ? -2.812 8.673 21.503 1.00 73.50 96 THR A CA 1
ATOM 781 C C . THR A 1 96 ? -3.354 9.648 20.451 1.00 73.50 96 THR A C 1
ATOM 783 O O . THR A 1 96 ? -2.949 10.809 20.420 1.00 73.50 96 THR A O 1
ATOM 786 N N . CYS A 1 97 ? -4.252 9.200 19.568 1.00 65.88 97 CYS A N 1
ATOM 787 C CA . CYS A 1 97 ? -4.790 9.964 18.436 1.00 65.88 97 CYS A CA 1
ATOM 788 C C . CYS A 1 97 ? -6.284 9.641 18.205 1.00 65.88 97 CYS A C 1
ATOM 790 O O . CYS A 1 97 ? -6.621 8.945 17.243 1.00 65.88 97 CYS A O 1
ATOM 792 N N . PRO A 1 98 ? -7.193 10.166 19.046 1.00 65.88 98 PRO A N 1
ATOM 793 C CA . PRO A 1 98 ? -8.617 9.812 19.018 1.00 65.88 98 PRO A CA 1
ATOM 794 C C . PRO A 1 98 ? -9.375 10.255 17.753 1.00 65.88 98 PRO A C 1
ATOM 796 O O . PRO A 1 98 ? -10.448 9.731 17.491 1.00 65.88 98 PRO A O 1
ATOM 799 N N . ASP A 1 99 ? -8.830 11.180 16.959 1.00 70.50 99 ASP A N 1
ATOM 800 C CA . ASP A 1 99 ? -9.437 11.667 15.703 1.00 70.50 99 ASP A CA 1
ATOM 801 C C . ASP A 1 99 ? -9.081 10.797 14.476 1.00 70.50 99 ASP A C 1
ATOM 803 O O . ASP A 1 99 ? -9.632 10.960 13.394 1.00 70.50 99 ASP A O 1
ATOM 807 N N . LEU A 1 100 ? -8.128 9.867 14.620 1.00 68.19 100 LEU A N 1
ATOM 808 C CA . LEU A 1 100 ? -7.525 9.168 13.482 1.00 68.19 100 LEU A CA 1
ATOM 809 C C . LEU A 1 100 ? -8.265 7.886 13.069 1.00 68.19 100 LEU A C 1
ATOM 811 O O . LEU A 1 100 ? -8.121 7.441 11.927 1.00 68.19 100 LEU A O 1
ATOM 815 N N . LEU A 1 101 ? -8.999 7.256 13.991 1.00 66.00 101 LEU A N 1
ATOM 816 C CA . LEU A 1 101 ? -9.631 5.952 13.785 1.00 66.00 101 LEU A CA 1
ATOM 817 C C . LEU A 1 101 ? -11.096 5.971 14.255 1.00 66.00 101 LEU A C 1
ATOM 819 O O . LEU A 1 101 ? -11.363 6.485 15.341 1.00 66.00 101 LEU A O 1
ATOM 823 N N . PRO A 1 102 ? -12.038 5.393 13.486 1.00 64.88 102 PRO A N 1
ATOM 824 C CA . PRO A 1 102 ? -13.442 5.307 13.889 1.00 64.88 102 PRO A CA 1
ATOM 825 C C . PRO A 1 102 ? -13.624 4.358 15.082 1.00 64.88 102 PRO A C 1
ATOM 827 O O . PRO A 1 102 ? -12.832 3.446 15.282 1.00 64.88 102 PRO A O 1
ATOM 830 N N . ASP A 1 103 ? -14.678 4.506 15.882 1.00 58.72 103 ASP A N 1
ATOM 831 C CA . ASP A 1 103 ? -14.989 3.555 16.958 1.00 58.72 103 ASP A CA 1
ATOM 832 C C . ASP A 1 103 ? -15.395 2.178 16.390 1.00 58.72 103 ASP A C 1
ATOM 834 O O . ASP A 1 103 ? -16.572 1.908 16.170 1.00 58.72 103 ASP A O 1
ATOM 838 N N . VAL A 1 104 ? -14.428 1.293 16.128 1.00 55.38 104 VAL A N 1
ATOM 839 C CA . VAL A 1 104 ? -14.702 -0.107 15.759 1.00 55.38 104 VAL A CA 1
ATOM 840 C C . VAL A 1 104 ? -14.857 -0.963 17.014 1.00 55.38 104 VAL A C 1
ATOM 842 O O . VAL A 1 104 ? -13.955 -1.019 17.853 1.00 55.38 104 VAL A O 1
ATOM 845 N N . GLU A 1 105 ? -15.992 -1.659 17.129 1.00 52.34 105 GLU A N 1
ATOM 846 C CA . GLU A 1 105 ? -16.149 -2.797 18.039 1.00 52.34 105 GLU A CA 1
ATOM 847 C C . GLU A 1 105 ? -15.178 -3.913 17.613 1.00 52.34 105 GLU A C 1
ATOM 849 O O . GLU A 1 105 ? -15.129 -4.304 16.445 1.00 52.34 105 GLU A O 1
ATOM 854 N N . GLU A 1 106 ? -14.358 -4.380 18.561 1.00 49.16 106 GLU A N 1
ATOM 855 C CA . GLU A 1 106 ? -13.274 -5.349 18.363 1.00 49.16 106 GLU A CA 1
ATOM 856 C C . GLU A 1 106 ? -13.774 -6.628 17.668 1.00 49.16 106 GLU A C 1
ATOM 858 O O . GLU A 1 106 ? -14.334 -7.517 18.310 1.00 49.16 106 GLU A O 1
ATOM 863 N N . LYS A 1 107 ? -13.505 -6.777 16.365 1.00 39.06 107 LYS A N 1
ATOM 864 C CA . LYS A 1 107 ? -13.545 -8.089 15.716 1.00 39.06 107 LYS A CA 1
ATOM 865 C C . LYS A 1 107 ? -12.127 -8.644 15.641 1.00 39.06 107 LYS A C 1
ATOM 867 O O . LYS A 1 107 ? -11.294 -8.187 14.866 1.00 39.06 107 LYS A O 1
ATOM 872 N N . GLN A 1 108 ? -11.859 -9.595 16.529 1.00 44.75 108 GLN A N 1
ATOM 873 C CA . GLN A 1 108 ? -10.650 -10.407 16.543 1.00 44.75 108 GLN A CA 1
ATOM 874 C C . GLN A 1 108 ? -10.605 -11.248 15.262 1.00 44.75 108 GLN A C 1
ATOM 876 O O . GLN A 1 108 ? -11.491 -12.075 15.055 1.00 44.75 108 GLN A O 1
ATOM 881 N N . GLU A 1 109 ? -9.579 -11.075 14.431 1.00 39.53 109 GLU A N 1
ATOM 882 C CA . GLU A 1 109 ? -9.246 -12.049 13.390 1.00 39.53 109 GLU A CA 1
ATOM 883 C C . GLU A 1 109 ? -7.806 -12.530 13.569 1.00 39.53 109 GLU A C 1
ATOM 885 O O . GLU A 1 109 ? -6.883 -11.788 13.904 1.00 39.53 109 GLU A O 1
ATOM 890 N N . VAL A 1 110 ? -7.702 -13.849 13.491 1.00 37.41 110 VAL A N 1
ATOM 891 C CA . VAL A 1 110 ? -6.739 -14.716 14.156 1.00 37.41 110 VAL A CA 1
ATOM 892 C C . VAL A 1 110 ? -5.470 -14.846 13.320 1.00 37.41 110 VAL A C 1
ATOM 894 O O . VAL A 1 110 ? -5.514 -14.982 12.099 1.00 37.41 110 VAL A O 1
ATOM 897 N N . ALA A 1 111 ? -4.327 -14.822 14.002 1.00 41.22 111 ALA A N 1
ATOM 898 C CA . ALA A 1 111 ? -3.050 -15.244 13.456 1.00 41.22 111 ALA A CA 1
ATOM 899 C C . ALA A 1 111 ? -3.119 -16.739 13.105 1.00 41.22 111 ALA A C 1
ATOM 901 O O . ALA A 1 111 ? -3.173 -17.579 14.001 1.00 41.22 111 ALA A O 1
ATOM 902 N N . GLU A 1 112 ? -3.127 -17.073 11.814 1.00 36.53 112 GLU A N 1
ATOM 903 C CA . GLU A 1 112 ? -2.902 -18.448 11.364 1.00 36.53 112 GLU A CA 1
ATOM 904 C C . GLU A 1 112 ? -1.393 -18.682 11.229 1.00 36.53 112 GLU A C 1
ATOM 906 O O . GLU A 1 112 ? -0.741 -18.321 10.249 1.00 36.53 112 GLU A O 1
ATOM 911 N N . GLU A 1 113 ? -0.851 -19.212 12.318 1.00 41.25 113 GLU A N 1
ATOM 912 C CA . GLU A 1 113 ? 0.402 -19.941 12.423 1.00 41.25 113 GLU A CA 1
ATOM 913 C C . GLU A 1 113 ? 0.281 -21.238 11.601 1.00 41.25 113 GLU A C 1
ATOM 915 O O . GLU A 1 113 ? -0.496 -22.117 11.963 1.00 41.25 113 GLU A O 1
ATOM 920 N N . SER A 1 114 ? 1.027 -21.383 10.497 1.00 32.88 114 SER A N 1
ATOM 921 C CA . SER A 1 114 ? 1.197 -22.694 9.852 1.00 32.88 114 SER A CA 1
ATOM 922 C C . SER A 1 114 ? 2.471 -23.361 10.375 1.00 32.88 114 SER A C 1
ATOM 924 O O . SER A 1 114 ? 3.556 -23.231 9.806 1.00 32.88 114 SER A O 1
ATOM 926 N N . VAL A 1 115 ? 2.323 -24.069 11.491 1.00 39.97 115 VAL A N 1
ATOM 927 C CA . VAL A 1 115 ? 3.113 -25.264 11.807 1.00 39.97 115 VAL A CA 1
ATOM 928 C C . VAL A 1 115 ? 2.480 -26.429 11.049 1.00 39.97 115 VAL A C 1
ATOM 930 O O . VAL A 1 115 ? 1.311 -26.694 11.291 1.00 39.97 115 VAL A O 1
ATOM 933 N N . VAL A 1 116 ? 3.227 -27.087 10.155 1.00 39.00 116 VAL A N 1
ATOM 934 C CA . VAL A 1 116 ? 3.127 -28.500 9.700 1.00 39.00 116 VAL A CA 1
ATOM 935 C C . VAL A 1 116 ? 4.191 -28.687 8.598 1.00 39.00 116 VAL A C 1
ATOM 937 O O . VAL A 1 116 ? 4.300 -27.826 7.730 1.00 39.00 116 VAL A O 1
ATOM 940 N N . GLU A 1 117 ? 5.045 -29.708 8.532 1.00 33.91 117 GLU A N 1
ATOM 941 C CA . GLU A 1 117 ? 5.217 -30.988 9.237 1.00 33.91 117 GLU A CA 1
ATOM 942 C C . GLU A 1 117 ? 6.691 -31.422 9.083 1.00 33.91 117 GLU A C 1
ATOM 944 O O . GLU A 1 117 ? 7.286 -31.101 8.023 1.00 33.91 117 GLU A O 1
#

Radius of gyration: 15.53 Å; chains: 1; bounding box: 40×43×37 Å

Sequence (117 aa):
MQLNFHPEVKWLLPPGTPPYTPSTEGDMTSNSLHYEVKKLDYYTDPSPHDLPMLRRESMYVGLLERLDPQDAKMMIEVKDQKLSYKGLTYKLVKDTCPDLLPDVEEKQEVAEESVVE

Organism: NCBI:txid408172

Secondary structure (DSSP, 8-state):
-HHHH-TT-EE-SPSS-----PPPTTT--TTHHHHHGGGGGGTEESPSS---HHHHHHHHHHHHTTS-HHHHHHHHHHHTT----TT--HHHHHHH-TTSS----------------